Protein AF-A0A3D0P1Q0-F1 (afdb_monomer_lite)

Foldseek 3Di:
DLCPQPVPVCPVVVDDDAAEDDAQPDPVNVVPDDLLVSLVVCVVSHHPHHPHGPDPVSVVVSVVVCVVVVD

Sequence (71 aa):
SHKVQTEILRNELGFKGLIVSDAMSMSGLTLYFTQEEAGVRAFLAGTDILEKPEDVDAMVRGLKAAVASGR

pLDDT: mean 97.96, std 0.99, range [94.25, 98.75]

Radius of gyration: 12.28 Å; chains: 1; bounding box: 29×27×32 Å

Secondary structure (DSSP, 8-state):
-HIIIIIIIIIIS---S--B-S-TT-HHHHTT--HHHHHHHHHHHT-SB--S-S-HHHHHHHHHHHHHHT-

Structure (mmCIF, N/CA/C/O backbone):
data_AF-A0A3D0P1Q0-F1
#
_entry.id   AF-A0A3D0P1Q0-F1
#
loop_
_atom_site.group_PDB
_atom_site.id
_atom_site.type_symbol
_atom_site.label_atom_id
_atom_site.label_alt_id
_atom_site.label_comp_id
_atom_site.label_asym_id
_atom_site.label_entity_id
_atom_site.label_seq_id
_atom_site.pdbx_PDB_ins_code
_atom_site.Cartn_x
_atom_site.Cartn_y
_atom_site.Cartn_z
_atom_site.occupancy
_atom_site.B_iso_or_equiv
_atom_site.auth_seq_id
_atom_site.auth_comp_id
_atom_site.auth_asym_id
_atom_site.auth_atom_id
_atom_site.pdbx_PDB_model_num
ATOM 1 N N . SER A 1 1 ? 3.379 3.037 7.054 1.00 96.44 1 SER A N 1
ATOM 2 C CA . SER A 1 1 ? 3.777 2.558 8.400 1.00 96.44 1 SER A CA 1
ATOM 3 C C . SER A 1 1 ? 2.587 1.863 9.035 1.00 96.44 1 SER A C 1
ATOM 5 O O . SER A 1 1 ? 1.580 2.535 9.227 1.00 96.44 1 SER A O 1
ATOM 7 N N . HIS A 1 2 ? 2.688 0.564 9.344 1.00 98.06 2 HIS A N 1
ATOM 8 C CA . HIS A 1 2 ? 1.571 -0.215 9.906 1.00 98.06 2 HIS A CA 1
ATOM 9 C C . HIS A 1 2 ? 1.069 0.356 11.240 1.00 98.06 2 HIS A C 1
ATOM 11 O O . HIS A 1 2 ? -0.129 0.539 11.431 1.00 98.06 2 HIS A O 1
ATOM 17 N N . LYS A 1 3 ? 1.996 0.750 12.123 1.00 98.62 3 LYS A N 1
ATOM 18 C CA . LYS A 1 3 ? 1.668 1.364 13.416 1.00 98.62 3 LYS A CA 1
ATOM 19 C C . LYS A 1 3 ? 0.806 2.622 13.274 1.00 98.62 3 LYS A C 1
ATOM 21 O O . LYS A 1 3 ? -0.116 2.846 14.041 1.00 98.62 3 LYS A O 1
ATOM 26 N N . VAL A 1 4 ? 1.091 3.460 12.279 1.00 98.50 4 VAL A N 1
ATOM 27 C CA . VAL A 1 4 ? 0.357 4.724 12.102 1.00 98.50 4 VAL A CA 1
ATOM 28 C C . VAL A 1 4 ? -0.974 4.506 11.384 1.00 98.50 4 VAL A C 1
ATOM 30 O O . VAL A 1 4 ? -2.000 5.013 11.822 1.00 98.50 4 VAL A O 1
ATOM 33 N N . GLN A 1 5 ? -0.967 3.768 10.277 1.00 98.31 5 GLN A N 1
ATOM 34 C CA . GLN A 1 5 ? -2.141 3.640 9.411 1.00 98.31 5 GLN A CA 1
ATOM 35 C C . GLN A 1 5 ? -3.148 2.605 9.931 1.00 98.31 5 GLN A C 1
ATOM 37 O O . GLN A 1 5 ? -4.348 2.868 9.928 1.00 98.31 5 GLN A O 1
ATOM 42 N N . THR A 1 6 ? -2.683 1.457 10.425 1.00 98.50 6 THR A N 1
ATOM 43 C CA . THR A 1 6 ? -3.570 0.401 10.928 1.00 98.50 6 THR A CA 1
ATOM 44 C C . THR A 1 6 ? -3.835 0.562 12.417 1.00 98.50 6 THR A C 1
ATOM 46 O O . THR A 1 6 ? -4.981 0.745 12.818 1.00 98.50 6 THR A O 1
ATOM 49 N N . GLU A 1 7 ? -2.796 0.516 13.253 1.00 98.69 7 GLU A N 1
ATOM 50 C CA . GLU A 1 7 ? -2.996 0.493 14.710 1.00 98.69 7 GLU A CA 1
ATOM 51 C C . GLU A 1 7 ? -3.627 1.801 15.202 1.00 98.69 7 GLU A C 1
ATOM 53 O O . GLU A 1 7 ? -4.685 1.772 15.822 1.00 98.69 7 GLU A O 1
ATOM 58 N N . ILE A 1 8 ? -3.067 2.954 14.834 1.00 98.75 8 ILE A N 1
ATOM 59 C CA . ILE A 1 8 ? -3.613 4.240 15.282 1.00 98.75 8 ILE A CA 1
ATOM 60 C C . ILE A 1 8 ? -4.842 4.642 14.455 1.00 98.75 8 ILE A C 1
ATOM 62 O O . ILE A 1 8 ? -5.938 4.779 14.992 1.00 98.75 8 ILE A O 1
ATOM 66 N N . LEU A 1 9 ? -4.698 4.845 13.140 1.00 98.75 9 LEU A N 1
ATOM 67 C CA . LEU A 1 9 ? -5.771 5.458 12.349 1.00 98.75 9 LEU A CA 1
ATOM 68 C C . LEU A 1 9 ? -7.005 4.551 12.193 1.00 98.75 9 LEU A C 1
ATOM 70 O O . LEU A 1 9 ? -8.132 5.023 12.373 1.00 98.75 9 LEU A O 1
ATOM 74 N N . ARG A 1 10 ? -6.830 3.260 11.879 1.00 98.38 10 ARG A N 1
ATOM 75 C CA . ARG A 1 10 ? -7.970 2.336 11.734 1.00 98.38 10 ARG A CA 1
ATOM 76 C C . ARG A 1 10 ? -8.521 1.836 13.057 1.00 98.38 10 ARG A C 1
ATOM 78 O O . ARG A 1 10 ? -9.749 1.813 13.201 1.00 98.38 10 ARG A O 1
ATOM 85 N N . ASN A 1 11 ? -7.653 1.410 13.975 1.00 98.50 11 ASN A N 1
ATOM 86 C CA . ASN A 1 11 ? -8.099 0.726 15.187 1.00 98.50 11 ASN A CA 1
ATOM 87 C C . ASN A 1 11 ? -8.402 1.719 16.315 1.00 98.50 11 ASN A C 1
ATOM 89 O O . ASN A 1 11 ? -9.535 1.734 16.786 1.00 98.50 11 ASN A O 1
ATOM 93 N N . GLU A 1 12 ? -7.449 2.570 16.711 1.00 98.69 12 GLU A N 1
ATOM 94 C CA . GLU A 1 12 ? -7.648 3.512 17.829 1.00 98.69 12 GLU A CA 1
ATOM 95 C C . GLU A 1 12 ? -8.601 4.663 17.477 1.00 98.69 12 GLU A C 1
ATOM 97 O O . GLU A 1 12 ? -9.545 4.937 18.216 1.00 98.69 12 GLU A O 1
ATOM 102 N N . LEU A 1 13 ? -8.389 5.327 16.336 1.00 98.69 13 LEU A N 1
ATOM 103 C CA . LEU A 1 13 ? -9.212 6.463 15.897 1.00 98.69 13 LEU A CA 1
ATOM 104 C C . LEU A 1 13 ? -10.498 6.030 15.183 1.00 98.69 13 LEU A C 1
ATOM 106 O O . LEU A 1 13 ? -11.372 6.855 14.917 1.00 98.69 13 LEU A O 1
ATOM 110 N N . GLY A 1 14 ? -10.621 4.744 14.848 1.00 98.56 14 GLY A N 1
ATOM 111 C CA . GLY A 1 14 ? -11.833 4.184 14.262 1.00 98.56 14 GLY A CA 1
ATOM 112 C C . GLY A 1 14 ? -12.159 4.691 12.855 1.00 98.56 14 GLY A C 1
ATOM 113 O O . GLY A 1 14 ? -13.304 4.548 12.429 1.00 98.56 14 GLY A O 1
ATOM 114 N N . PHE A 1 15 ? -11.203 5.260 12.112 1.00 98.75 15 PHE A N 1
ATOM 115 C CA . PHE A 1 15 ? -11.459 5.784 10.769 1.00 98.75 15 PHE A CA 1
ATOM 116 C C . PHE A 1 15 ? -11.950 4.675 9.825 1.00 98.75 15 PHE A C 1
ATOM 118 O O . PHE A 1 15 ? -11.329 3.616 9.720 1.00 98.75 15 PHE A O 1
ATOM 125 N N . LYS A 1 16 ? -13.066 4.903 9.115 1.00 98.25 16 LYS A N 1
ATOM 126 C CA . LYS A 1 16 ? -13.697 3.926 8.193 1.00 98.25 16 LYS A CA 1
ATOM 127 C C . LYS A 1 16 ? -13.709 4.358 6.721 1.00 98.25 16 LYS A C 1
ATOM 129 O O . LYS A 1 16 ? -14.195 3.605 5.891 1.00 98.25 16 LYS A O 1
ATOM 134 N N . GLY A 1 17 ? -13.157 5.530 6.395 1.00 98.62 17 GLY A N 1
ATOM 135 C CA . GLY A 1 17 ? -13.070 6.040 5.018 1.00 98.62 17 GLY A CA 1
ATOM 136 C C . GLY A 1 17 ? -11.962 5.374 4.202 1.00 98.62 17 GLY A C 1
ATOM 137 O O . GLY A 1 17 ? -11.558 4.268 4.533 1.00 98.62 17 GLY A O 1
ATOM 138 N N . LEU A 1 18 ? -11.456 6.044 3.165 1.00 98.56 18 LEU A N 1
ATOM 139 C CA . LEU A 1 18 ? -10.301 5.601 2.371 1.00 98.56 18 LEU A CA 1
ATOM 140 C C . LEU A 1 18 ? -9.016 6.270 2.876 1.00 98.56 18 LEU A C 1
ATOM 142 O O . LEU A 1 18 ? -9.010 7.477 3.122 1.00 98.56 18 LEU A O 1
ATOM 146 N N . ILE A 1 19 ? -7.937 5.502 3.021 1.00 98.69 19 ILE A N 1
ATOM 147 C CA . ILE A 1 19 ? -6.592 6.004 3.316 1.00 98.69 19 ILE A CA 1
ATOM 148 C C . ILE A 1 19 ? -5.872 6.225 1.989 1.00 98.69 19 ILE A C 1
ATOM 150 O O . ILE A 1 19 ? -5.562 5.277 1.270 1.00 98.69 19 ILE A O 1
ATOM 154 N N . VAL A 1 20 ? -5.586 7.483 1.676 1.00 98.56 20 VAL A N 1
ATOM 155 C CA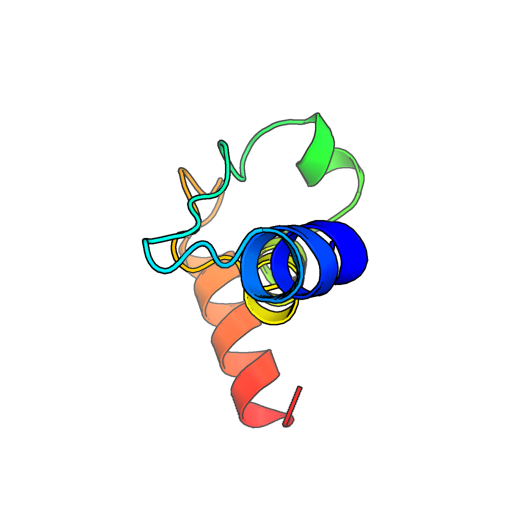 . VAL A 1 20 ? -4.886 7.890 0.453 1.00 98.56 20 VAL A CA 1
ATOM 156 C C . VAL A 1 20 ? -3.462 8.289 0.828 1.00 98.56 20 VAL A C 1
ATOM 158 O O . VAL A 1 20 ? -3.266 8.991 1.822 1.00 98.56 20 VAL A O 1
ATOM 161 N N . SER A 1 21 ? -2.460 7.808 0.089 1.00 98.06 21 SER A N 1
ATOM 162 C CA . SER A 1 21 ? -1.094 8.312 0.244 1.00 98.06 21 SER A CA 1
ATOM 163 C C . SER A 1 21 ? -0.980 9.738 -0.294 1.00 98.06 21 SER A C 1
ATOM 165 O O . SER A 1 21 ? -1.783 10.172 -1.112 1.00 98.06 21 SER A O 1
ATOM 167 N N . ASP A 1 22 ? 0.063 10.451 0.119 1.00 97.56 22 ASP A N 1
ATOM 168 C CA . ASP A 1 22 ? 0.574 11.555 -0.696 1.00 97.56 22 ASP A CA 1
ATOM 169 C C . ASP A 1 22 ? 1.306 10.990 -1.934 1.00 97.56 22 ASP A C 1
ATOM 171 O O . ASP A 1 22 ? 1.435 9.765 -2.084 1.00 97.56 22 ASP A O 1
ATOM 175 N N . ALA A 1 23 ? 1.809 11.869 -2.794 1.00 98.12 23 ALA A N 1
ATOM 176 C CA . ALA A 1 23 ? 2.489 11.519 -4.031 1.00 98.12 23 ALA A CA 1
ATOM 177 C C . ALA A 1 23 ? 3.638 10.519 -3.829 1.00 98.12 23 ALA A C 1
ATOM 179 O O . ALA A 1 23 ? 4.701 10.826 -3.282 1.00 98.12 23 ALA A O 1
ATOM 180 N N . MET A 1 24 ? 3.467 9.326 -4.393 1.00 97.81 24 MET A N 1
ATOM 181 C CA . MET A 1 24 ? 4.432 8.225 -4.345 1.00 97.81 24 MET A CA 1
ATOM 182 C C . MET A 1 24 ? 5.707 8.501 -5.161 1.00 97.81 24 MET A C 1
ATOM 184 O O . MET A 1 24 ? 6.687 7.763 -5.064 1.00 97.81 24 MET A O 1
ATOM 188 N N . SER A 1 25 ? 5.728 9.577 -5.949 1.00 97.62 25 SER A N 1
ATOM 189 C CA . SER A 1 25 ? 6.931 10.065 -6.627 1.00 97.62 25 SER A CA 1
ATOM 190 C C . SER A 1 25 ? 7.760 11.055 -5.791 1.00 97.62 25 SER A C 1
ATOM 192 O O . SER A 1 25 ? 8.716 11.629 -6.312 1.00 97.62 25 SER A O 1
ATOM 194 N N . MET A 1 26 ? 7.351 11.399 -4.564 1.00 97.62 26 MET A N 1
ATOM 195 C CA . MET A 1 26 ? 8.076 12.390 -3.764 1.00 97.62 26 MET A CA 1
ATOM 196 C C . MET A 1 26 ? 9.431 11.851 -3.305 1.00 97.62 26 MET A C 1
ATOM 198 O O . MET A 1 26 ? 9.546 10.713 -2.853 1.00 97.62 26 MET A O 1
ATOM 202 N N . SER A 1 27 ? 10.447 12.715 -3.323 1.00 96.31 27 SER A N 1
ATOM 203 C CA . SER A 1 27 ? 11.823 12.380 -2.930 1.00 96.31 27 SER A CA 1
ATOM 204 C C . SER A 1 27 ? 11.940 11.846 -1.502 1.00 96.31 27 SER A C 1
ATOM 206 O O . SER A 1 27 ? 12.754 10.966 -1.244 1.00 96.31 27 SER A O 1
ATOM 208 N N . GLY A 1 28 ? 11.080 12.287 -0.579 1.00 94.25 28 GLY A N 1
ATOM 209 C CA . GLY A 1 28 ? 11.024 11.732 0.779 1.00 94.25 28 GLY A CA 1
ATOM 210 C C . GLY A 1 28 ? 10.747 10.220 0.832 1.00 94.25 28 GLY A C 1
ATOM 211 O O . GLY A 1 28 ? 11.101 9.579 1.817 1.00 94.25 28 GLY A O 1
ATOM 212 N N . LEU A 1 29 ? 10.155 9.648 -0.221 1.00 95.19 29 LEU A N 1
ATOM 213 C CA . LEU A 1 29 ? 9.924 8.213 -0.382 1.00 95.19 29 LEU A CA 1
ATOM 214 C C . LEU A 1 29 ? 10.950 7.573 -1.327 1.00 95.19 29 LEU A C 1
ATOM 216 O O . LEU A 1 29 ? 11.546 6.548 -0.985 1.00 95.19 29 LEU A O 1
ATOM 220 N N . THR A 1 30 ? 11.168 8.176 -2.500 1.00 94.69 30 THR A N 1
ATOM 221 C CA . THR A 1 30 ? 11.978 7.578 -3.578 1.00 94.69 30 THR A CA 1
ATOM 222 C C . THR A 1 30 ? 13.473 7.527 -3.268 1.00 94.69 30 THR A C 1
ATOM 224 O O . THR A 1 30 ? 14.190 6.724 -3.857 1.00 94.69 30 THR A O 1
ATOM 227 N N . LEU A 1 31 ? 13.949 8.294 -2.279 1.00 96.81 31 LEU A N 1
ATOM 228 C CA . LEU A 1 31 ? 15.309 8.154 -1.744 1.00 96.81 31 LEU A CA 1
ATOM 229 C C . LEU A 1 31 ? 15.552 6.813 -1.030 1.00 96.81 31 LEU A C 1
ATOM 231 O O . LEU A 1 31 ? 16.705 6.422 -0.858 1.00 96.81 31 LEU A O 1
ATOM 235 N N . TYR A 1 32 ? 14.495 6.124 -0.592 1.00 96.12 32 TYR A N 1
ATOM 236 C CA . TYR A 1 32 ? 14.606 4.929 0.251 1.00 96.12 32 TYR A CA 1
ATOM 237 C C . TYR A 1 32 ? 14.062 3.659 -0.401 1.00 96.12 32 TYR A C 1
ATOM 239 O O . TYR A 1 32 ? 14.511 2.564 -0.058 1.00 96.12 32 TYR A O 1
ATOM 247 N N . PHE A 1 33 ? 13.092 3.776 -1.309 1.00 97.19 33 PHE A N 1
ATOM 248 C CA . PHE A 1 33 ? 12.397 2.627 -1.884 1.00 97.19 33 PHE A CA 1
ATOM 249 C C . PHE A 1 33 ? 12.190 2.784 -3.388 1.00 97.19 33 PHE A C 1
ATOM 251 O O . PHE A 1 33 ? 11.910 3.877 -3.877 1.00 97.19 33 PHE A O 1
ATOM 258 N N . THR A 1 34 ? 12.261 1.663 -4.107 1.00 98.19 34 THR A N 1
ATOM 259 C CA . THR A 1 34 ? 11.804 1.595 -5.500 1.00 98.19 34 THR A CA 1
ATOM 260 C C . THR A 1 34 ? 10.277 1.659 -5.559 1.00 98.19 34 THR A C 1
ATOM 262 O O . THR A 1 34 ? 9.603 1.406 -4.557 1.00 98.19 34 THR A O 1
ATOM 265 N N . GLN A 1 35 ? 9.709 1.956 -6.731 1.00 97.75 35 GLN A N 1
ATOM 266 C CA . GLN A 1 35 ? 8.251 2.021 -6.900 1.00 97.75 35 GLN A CA 1
ATOM 267 C C . GLN A 1 35 ? 7.576 0.657 -6.661 1.00 97.75 35 GLN A C 1
ATOM 269 O O . GLN A 1 35 ? 6.496 0.617 -6.068 1.00 97.75 35 GLN A O 1
ATOM 274 N N . GLU A 1 36 ? 8.228 -0.457 -7.030 1.00 98.44 36 GLU A N 1
ATOM 275 C CA . GLU A 1 36 ? 7.768 -1.818 -6.713 1.00 98.44 36 GLU A CA 1
ATOM 276 C C . GLU A 1 36 ? 7.578 -2.000 -5.201 1.00 98.44 36 GLU A C 1
ATOM 278 O O . GLU A 1 36 ? 6.536 -2.466 -4.743 1.00 98.44 36 GLU A O 1
ATOM 283 N N . GLU A 1 37 ? 8.594 -1.633 -4.419 1.00 98.19 37 GLU A N 1
ATOM 284 C CA . GLU A 1 37 ? 8.629 -1.899 -2.984 1.00 98.19 37 GLU A CA 1
ATOM 285 C C . GLU A 1 37 ? 7.803 -0.882 -2.189 1.00 98.19 37 GLU A C 1
ATOM 287 O O . GLU A 1 37 ? 7.149 -1.236 -1.204 1.00 98.19 37 GLU A O 1
ATOM 292 N N . ALA A 1 38 ? 7.801 0.379 -2.623 1.00 97.94 38 ALA A N 1
ATOM 293 C CA . ALA A 1 38 ? 7.039 1.450 -2.001 1.00 97.94 38 ALA A CA 1
ATOM 294 C C . ALA A 1 38 ? 5.533 1.160 -2.035 1.00 97.94 38 ALA A C 1
ATOM 296 O O . ALA A 1 38 ? 4.867 1.277 -1.003 1.00 97.94 38 ALA A O 1
ATOM 297 N N . GLY A 1 39 ? 5.009 0.728 -3.190 1.00 97.81 39 GLY A N 1
ATOM 298 C CA . GLY A 1 39 ? 3.595 0.383 -3.337 1.00 97.81 39 GLY A CA 1
ATOM 299 C C . GLY A 1 39 ? 3.180 -0.776 -2.434 1.00 97.81 39 GLY A C 1
ATOM 300 O O . GLY A 1 39 ? 2.190 -0.669 -1.711 1.00 97.81 39 GLY A O 1
ATOM 301 N N . VAL A 1 40 ? 3.980 -1.848 -2.393 1.00 98.44 40 VAL A N 1
ATOM 302 C CA . VAL A 1 40 ? 3.715 -3.008 -1.525 1.00 98.44 40 VAL A CA 1
ATOM 303 C C . VAL A 1 40 ? 3.727 -2.607 -0.050 1.00 98.44 40 VAL A C 1
ATOM 305 O O . VAL A 1 40 ? 2.816 -2.958 0.695 1.00 98.44 40 VAL A O 1
ATOM 308 N N . ARG A 1 41 ? 4.721 -1.829 0.394 1.00 98.25 41 ARG A N 1
ATOM 309 C CA . ARG A 1 41 ? 4.807 -1.378 1.794 1.00 98.25 41 ARG A CA 1
ATOM 310 C C . ARG A 1 41 ? 3.650 -0.480 2.205 1.00 98.25 41 ARG A C 1
ATOM 312 O O . ARG A 1 41 ? 3.191 -0.589 3.340 1.00 98.25 41 ARG A O 1
ATOM 319 N N . ALA A 1 42 ? 3.225 0.427 1.329 1.00 98.06 42 ALA A N 1
ATOM 320 C CA . ALA A 1 42 ? 2.093 1.306 1.595 1.00 98.06 42 ALA A CA 1
ATOM 321 C C . ALA A 1 42 ? 0.794 0.496 1.702 1.00 98.06 42 ALA A C 1
ATOM 323 O O . ALA A 1 42 ? 0.075 0.637 2.688 1.00 98.06 42 ALA A O 1
ATOM 324 N N . PHE A 1 43 ? 0.561 -0.422 0.761 1.00 97.94 43 PHE A N 1
ATOM 325 C CA . PHE A 1 43 ? -0.593 -1.319 0.783 1.00 97.94 43 PHE A CA 1
ATOM 326 C C . PHE A 1 43 ? -0.641 -2.169 2.064 1.00 97.94 43 PHE A C 1
ATOM 328 O O . PHE A 1 43 ? -1.622 -2.123 2.801 1.00 97.94 43 PHE A O 1
ATOM 335 N N . LEU A 1 44 ? 0.455 -2.859 2.404 1.00 98.25 44 LEU A N 1
ATOM 336 C CA . LEU A 1 44 ? 0.542 -3.682 3.621 1.00 98.25 44 LEU A CA 1
ATOM 337 C C . LEU A 1 44 ? 0.424 -2.873 4.917 1.00 98.25 44 LEU A C 1
ATOM 339 O O . LEU A 1 44 ? 0.051 -3.409 5.958 1.00 98.25 44 LEU A O 1
ATOM 343 N N . ALA A 1 45 ? 0.766 -1.585 4.880 1.00 98.44 45 ALA A N 1
ATOM 344 C CA . ALA A 1 45 ? 0.596 -0.706 6.024 1.00 98.44 45 ALA A CA 1
ATOM 345 C C . ALA A 1 45 ? -0.860 -0.273 6.246 1.00 98.44 45 ALA A C 1
ATOM 347 O O . ALA A 1 45 ? -1.140 0.183 7.349 1.00 98.44 45 ALA A 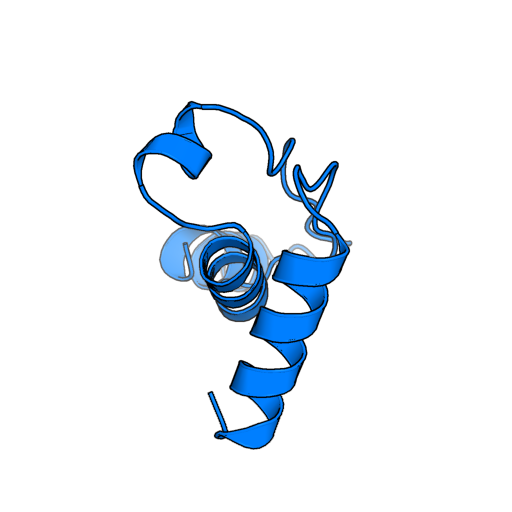O 1
ATOM 348 N N . GLY A 1 46 ? -1.744 -0.421 5.253 1.00 9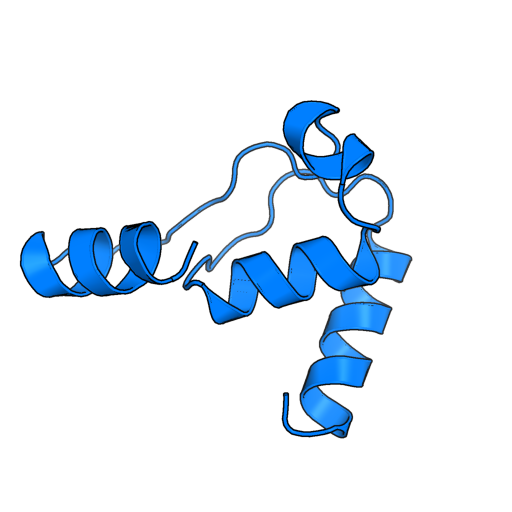8.06 46 GLY A N 1
ATOM 349 C CA . GLY A 1 46 ? -3.155 -0.036 5.327 1.00 98.06 46 GLY A CA 1
ATOM 350 C C . GLY A 1 46 ? -3.572 1.088 4.372 1.00 98.06 46 GLY A C 1
ATOM 351 O O . GLY A 1 46 ? -4.692 1.579 4.493 1.00 98.06 46 GLY A O 1
ATOM 352 N N . THR A 1 47 ? -2.710 1.530 3.450 1.00 98.50 47 THR A N 1
ATOM 353 C CA . THR A 1 47 ? -3.087 2.500 2.411 1.00 98.50 47 THR A CA 1
ATOM 354 C C . THR A 1 47 ? -3.994 1.851 1.361 1.00 98.50 47 THR A C 1
ATOM 356 O O . THR A 1 47 ? -3.643 0.823 0.786 1.00 98.50 47 THR A O 1
ATOM 359 N N . ASP A 1 48 ? -5.118 2.503 1.057 1.00 98.50 48 ASP A N 1
ATOM 360 C CA . ASP A 1 48 ? -6.109 2.054 0.073 1.00 98.50 48 ASP A CA 1
ATOM 361 C C . ASP A 1 48 ? -5.831 2.612 -1.337 1.00 98.50 48 ASP A C 1
ATOM 363 O O . ASP A 1 48 ? -6.034 1.922 -2.335 1.00 98.50 48 ASP A O 1
ATOM 367 N N . ILE A 1 49 ? -5.359 3.863 -1.436 1.00 98.44 49 ILE A N 1
ATOM 368 C CA . ILE A 1 49 ? -5.062 4.533 -2.714 1.00 98.44 49 ILE A CA 1
ATOM 369 C C . ILE A 1 49 ? -3.618 5.035 -2.723 1.00 98.44 49 ILE A C 1
ATOM 371 O O . ILE A 1 49 ? -3.219 5.809 -1.853 1.00 98.44 49 ILE A O 1
ATOM 375 N N . LEU A 1 50 ? -2.864 4.617 -3.743 1.00 98.19 50 LEU A N 1
ATOM 376 C CA . LEU A 1 50 ? -1.488 5.038 -4.007 1.00 98.19 50 LEU A CA 1
ATOM 377 C C . LEU A 1 50 ? -1.500 6.207 -5.001 1.00 98.19 50 LEU A C 1
ATOM 379 O O . LEU A 1 50 ? -1.707 6.016 -6.200 1.00 98.19 50 LEU A O 1
ATOM 383 N N . GLU A 1 51 ? -1.333 7.422 -4.490 1.00 98.25 51 GLU A N 1
ATOM 384 C CA . GLU A 1 51 ? -1.418 8.663 -5.263 1.00 98.25 51 GLU A CA 1
ATOM 385 C C . GLU A 1 51 ? -0.122 8.917 -6.048 1.00 98.25 51 GLU A C 1
ATOM 387 O O . GLU A 1 51 ? 0.980 8.718 -5.540 1.00 98.25 51 GLU A O 1
ATOM 392 N N . LYS A 1 52 ? -0.261 9.309 -7.320 1.00 97.81 52 LYS A N 1
ATOM 393 C CA . LYS A 1 52 ? 0.823 9.719 -8.232 1.00 97.81 52 LYS A CA 1
ATOM 394 C C . LYS A 1 52 ? 2.126 8.890 -8.149 1.00 97.81 52 LYS A C 1
ATOM 396 O O . LYS A 1 52 ? 3.181 9.444 -7.807 1.00 97.81 52 LYS A O 1
ATOM 401 N N . PRO A 1 53 ? 2.092 7.587 -8.500 1.00 97.50 53 PRO A N 1
ATOM 402 C CA . PRO A 1 53 ? 3.307 6.800 -8.714 1.00 97.50 53 PRO A CA 1
ATOM 403 C C . PRO A 1 53 ? 4.216 7.452 -9.757 1.00 97.50 53 PRO A C 1
ATOM 405 O O . PRO A 1 53 ? 3.735 8.048 -10.720 1.00 97.50 53 PRO A O 1
ATOM 408 N N . GLU A 1 54 ? 5.530 7.330 -9.574 1.00 96.94 54 GLU A N 1
ATOM 409 C CA . GLU A 1 54 ? 6.503 7.770 -10.585 1.00 96.94 54 GLU A CA 1
ATOM 410 C C . GLU A 1 54 ? 6.520 6.821 -11.790 1.00 96.94 54 GLU A C 1
ATOM 412 O O . GLU A 1 54 ? 6.551 7.263 -12.935 1.00 96.94 54 GLU A O 1
ATOM 417 N N . ASP A 1 55 ? 6.431 5.517 -11.516 1.00 97.94 55 ASP A N 1
ATOM 418 C CA . ASP A 1 55 ? 6.312 4.446 -12.502 1.00 97.94 55 ASP A CA 1
ATOM 419 C C . ASP A 1 55 ? 5.174 3.511 -12.067 1.00 97.94 55 ASP A C 1
ATOM 421 O O . ASP A 1 55 ? 5.291 2.722 -11.121 1.00 97.94 55 ASP A O 1
ATOM 425 N N . VAL A 1 56 ? 4.036 3.640 -12.750 1.00 98.12 56 VAL A N 1
ATOM 426 C CA . VAL A 1 56 ? 2.824 2.859 -12.468 1.00 98.12 56 VAL A CA 1
ATOM 427 C C . VAL A 1 56 ? 3.036 1.379 -12.790 1.00 98.12 56 VAL A C 1
ATOM 429 O O . VAL A 1 56 ? 2.588 0.518 -12.029 1.00 98.12 56 VAL A O 1
ATOM 432 N N . ASP A 1 57 ? 3.748 1.059 -13.873 1.00 98.50 57 ASP A N 1
ATOM 433 C CA . ASP A 1 57 ? 3.963 -0.327 -14.290 1.00 98.50 57 ASP A CA 1
ATOM 434 C C . ASP A 1 57 ? 4.876 -1.058 -13.302 1.00 98.50 57 ASP A C 1
ATOM 436 O O . ASP A 1 57 ? 4.603 -2.207 -12.943 1.00 98.50 57 ASP A O 1
ATOM 440 N N . ALA A 1 58 ? 5.931 -0.395 -12.820 1.00 98.38 58 ALA A N 1
ATOM 441 C CA . ALA A 1 58 ? 6.776 -0.883 -11.730 1.00 98.38 58 ALA A CA 1
ATOM 442 C C . ALA A 1 58 ? 5.960 -1.190 -10.480 1.00 98.38 58 ALA A C 1
ATOM 444 O O . ALA A 1 58 ? 6.002 -2.307 -9.960 1.00 98.38 58 ALA A O 1
ATOM 445 N N . MET A 1 59 ? 5.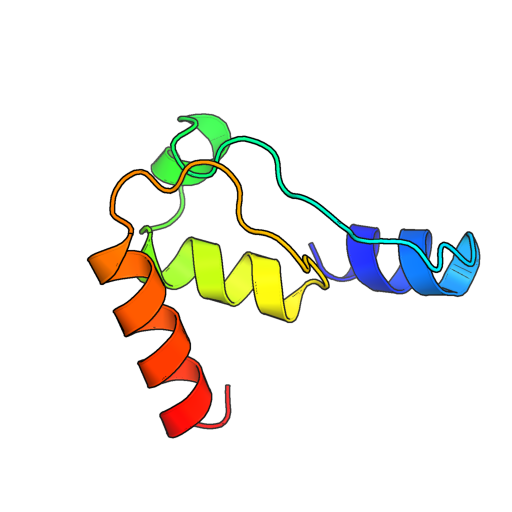147 -0.238 -10.033 1.00 98.56 59 MET A N 1
ATOM 446 C CA . MET A 1 59 ? 4.331 -0.420 -8.839 1.00 98.56 59 MET 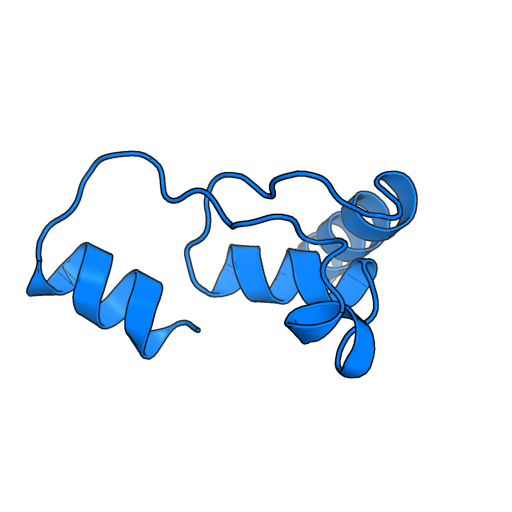A CA 1
ATOM 447 C C . MET A 1 59 ? 3.357 -1.602 -8.974 1.00 98.56 59 MET A C 1
ATOM 449 O O . MET A 1 59 ? 3.267 -2.442 -8.076 1.00 98.56 59 MET A O 1
ATOM 453 N N . VAL A 1 60 ? 2.683 -1.732 -10.123 1.00 98.56 60 VAL A N 1
ATOM 454 C CA . VAL A 1 60 ? 1.774 -2.856 -10.403 1.00 98.56 60 VAL A CA 1
ATOM 455 C C . VAL A 1 60 ? 2.524 -4.189 -10.465 1.00 98.56 60 VAL A C 1
ATOM 457 O O . VAL A 1 60 ? 2.019 -5.189 -9.947 1.00 98.56 60 VAL A O 1
ATOM 460 N N . ARG A 1 61 ? 3.724 -4.240 -11.061 1.00 98.62 61 ARG A N 1
ATOM 461 C CA . ARG A 1 61 ? 4.570 -5.449 -11.047 1.00 98.62 61 ARG A CA 1
ATOM 462 C C . ARG A 1 61 ? 4.932 -5.854 -9.619 1.00 98.62 61 ARG A C 1
ATOM 464 O O . ARG A 1 61 ? 4.785 -7.029 -9.285 1.00 98.62 61 ARG A O 1
ATOM 471 N N . GLY A 1 62 ? 5.346 -4.897 -8.786 1.00 98.56 62 GLY A N 1
ATOM 472 C CA . GLY A 1 62 ? 5.676 -5.129 -7.378 1.00 98.56 62 GLY A CA 1
ATOM 473 C C . GLY A 1 62 ? 4.504 -5.715 -6.593 1.00 98.56 62 GLY A C 1
ATOM 474 O O . GLY A 1 62 ? 4.650 -6.753 -5.948 1.00 98.56 62 GLY A O 1
ATOM 475 N N . LEU A 1 63 ? 3.316 -5.118 -6.726 1.00 98.56 63 LEU A N 1
ATOM 476 C CA . LEU A 1 63 ? 2.092 -5.612 -6.085 1.00 98.56 63 LEU A CA 1
ATOM 477 C C . LEU A 1 63 ? 1.721 -7.026 -6.550 1.00 98.56 63 LEU A C 1
ATOM 479 O O . LEU A 1 63 ? 1.443 -7.891 -5.722 1.00 98.56 63 LEU A O 1
ATOM 483 N N . LYS A 1 64 ? 1.766 -7.300 -7.860 1.00 98.69 64 LYS A N 1
ATOM 484 C CA . LYS A 1 64 ? 1.496 -8.646 -8.396 1.00 98.69 64 LYS A CA 1
ATOM 485 C C . LYS A 1 64 ? 2.483 -9.684 -7.864 1.00 98.69 64 LYS A C 1
ATOM 487 O O . LYS A 1 64 ? 2.069 -10.790 -7.523 1.00 98.69 64 LYS A O 1
ATOM 492 N N . ALA A 1 65 ? 3.767 -9.337 -7.782 1.00 98.69 65 ALA A N 1
ATOM 493 C CA . ALA A 1 65 ? 4.794 -10.222 -7.243 1.00 98.69 65 ALA A CA 1
ATOM 494 C C . ALA A 1 65 ? 4.596 -10.487 -5.740 1.00 98.69 65 ALA A C 1
ATOM 496 O O . ALA A 1 65 ? 4.741 -11.627 -5.296 1.00 98.69 65 ALA A O 1
ATOM 497 N N . ALA A 1 66 ? 4.214 -9.468 -4.962 1.00 98.56 66 ALA A N 1
ATOM 498 C CA . ALA A 1 66 ? 3.888 -9.629 -3.544 1.00 98.56 66 ALA A CA 1
ATOM 499 C C . ALA A 1 66 ? 2.713 -10.601 -3.349 1.00 98.56 66 ALA A C 1
ATOM 501 O O . ALA A 1 66 ? 2.872 -11.61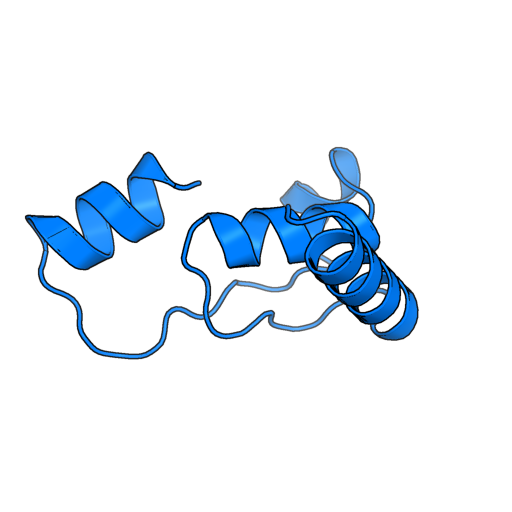7 -2.677 1.00 98.56 66 ALA A O 1
ATOM 502 N N . VAL A 1 67 ? 1.608 -10.394 -4.075 1.00 98.31 67 VAL A N 1
ATOM 503 C CA . VAL A 1 67 ? 0.449 -11.304 -4.046 1.00 98.31 67 VAL A CA 1
ATOM 504 C C . VAL A 1 67 ? 0.842 -12.735 -4.432 1.00 98.31 67 VAL A C 1
ATOM 506 O O . VAL A 1 67 ? 0.477 -13.680 -3.737 1.00 98.31 67 VAL A O 1
ATOM 509 N N . ALA A 1 68 ? 1.616 -12.915 -5.507 1.00 98.44 68 ALA A N 1
ATOM 510 C CA . ALA A 1 68 ? 2.044 -14.240 -5.966 1.00 98.44 68 ALA A CA 1
ATOM 511 C C . ALA A 1 68 ? 2.961 -14.971 -4.964 1.00 98.44 68 ALA A C 1
ATOM 513 O O . ALA A 1 68 ? 2.973 -16.199 -4.926 1.00 98.44 68 ALA A O 1
ATOM 514 N N . SER A 1 69 ? 3.724 -14.225 -4.161 1.00 98.31 69 SER A N 1
ATOM 515 C CA . SER A 1 69 ? 4.625 -14.769 -3.134 1.00 98.31 69 SER A CA 1
ATOM 516 C C . SER A 1 69 ? 3.972 -14.931 -1.759 1.00 98.31 69 SER A C 1
ATOM 518 O O . SER A 1 69 ? 4.609 -15.462 -0.852 1.00 98.31 69 SER A O 1
ATOM 520 N N . GLY A 1 70 ? 2.711 -14.515 -1.600 1.00 97.38 70 GLY A N 1
ATOM 521 C CA . GLY A 1 70 ? 2.002 -14.553 -0.319 1.00 97.38 70 GLY A CA 1
ATOM 522 C C . GLY A 1 70 ? 2.460 -13.478 0.669 1.00 97.38 70 GLY A C 1
ATOM 523 O O . GLY A 1 70 ? 2.283 -13.647 1.875 1.00 97.38 70 GLY A O 1
ATOM 524 N N . ARG A 1 71 ? 3.078 -12.411 0.160 1.00 94.62 71 ARG A N 1
ATOM 525 C CA . ARG A 1 71 ? 3.485 -11.242 0.933 1.00 94.62 71 ARG A CA 1
ATOM 526 C C . ARG A 1 71 ? 2.372 -10.203 0.997 1.00 94.62 71 ARG A C 1
ATOM 528 O O . ARG A 1 71 ? 1.726 -9.955 -0.045 1.00 94.62 71 ARG A O 1
#